Protein AF-A0A355C0R5-F1 (afdb_monomer)

Mean predicted aligned error: 4.96 Å

Sequence (153 aa):
AEMVTVAVRRVNLSDRSKPMLTDHLDPKKFVYLPNTAGCFTGEEAIRTLRLAREAGGWDLVKLEVLGEARTLYPDMRETLKATEVLAKEGFLPMVYCADDPIAAKQLEEAGAVAVMPLGAPIGSGLGIQNRVTIRLIVEGAGVPVLVDAGVGT

Foldseek 3Di:
DQEDEDALVPACLPDPPDDGPCVVDPVVRHHYAYEQPPAQALVSRLVSVVSVCVRPVAQHYEYQHAPDPPQSAGPLVRQLVSLLVSVVVNHAYAYEHALALVSLVSSVVSRHQEYAHEQGGAPQQQGRPCPPSLVSNVVRDPHHYHHDGNHHD

pLDDT: mean 89.83, std 12.19, range [55.38, 98.88]

Secondary structure (DSSP, 8-state):
--EEEEEGGGS-SS-TTSPPGGGTS-TTTSEEEEE-TT--SHHHHHHHHHHHHHHH---EEEE--BS-TTT--B-HHHHHHHHHHHHHTT-EEEEEE-S-HHHHHHHHHTT-SEEEEBSSSTT-----S-HHHHHHHHHH-SS-B--BS----

Nearest PDB structures (foldseek):
  1xm3-assembly1_C  TM=9.327E-01  e=4.910E-18  Bacillus subtilis
  5z9y-assembly2_B  TM=9.718E-01  e=3.046E-17  Mycobacterium tuberculosis H37Rv
  1xm3-assembly1_A  TM=9.487E-01  e=5.132E-17  Bacillus subtilis
  1tyg-assembly1_C-2  TM=9.339E-01  e=4.611E-15  Bacillus subtilis
  2htm-assembly1_A  TM=9.235E-01  e=1.775E-13  Thermus thermophilus

Structure (mmCIF, N/CA/C/O backbone):
data_AF-A0A355C0R5-F1
#
_entry.id   AF-A0A355C0R5-F1
#
loop_
_atom_site.group_PDB
_atom_site.id
_atom_site.type_symbol
_atom_site.label_atom_id
_atom_site.label_alt_id
_atom_site.label_comp_id
_atom_site.label_asym_id
_atom_site.label_entity_id
_atom_site.label_seq_id
_atom_site.pdbx_PDB_ins_code
_atom_site.Cartn_x
_atom_site.Cartn_y
_atom_site.Cartn_z
_atom_site.occupancy
_atom_site.B_iso_or_equiv
_atom_site.auth_seq_id
_atom_site.auth_comp_id
_atom_site.auth_asym_id
_atom_site.auth_atom_id
_atom_site.pdbx_PDB_model_num
ATOM 1 N N . ALA A 1 1 ? -4.755 -18.677 -6.711 1.00 61.72 1 ALA A N 1
ATOM 2 C CA . ALA A 1 1 ? -4.714 -17.203 -6.700 1.00 61.72 1 ALA A CA 1
ATOM 3 C C . ALA A 1 1 ? -5.232 -16.710 -8.043 1.00 61.72 1 ALA A C 1
ATOM 5 O O . ALA A 1 1 ? -4.854 -17.293 -9.050 1.00 61.72 1 ALA A O 1
ATOM 6 N N . GLU A 1 2 ? -6.102 -15.702 -8.048 1.00 74.25 2 GLU A N 1
ATOM 7 C CA . GLU A 1 2 ? -6.741 -15.145 -9.261 1.00 74.25 2 GLU A CA 1
ATOM 8 C C . GLU A 1 2 ? -6.158 -13.771 -9.653 1.00 74.25 2 GLU A C 1
ATOM 10 O O . GLU A 1 2 ? -6.461 -13.229 -10.712 1.00 74.25 2 GLU A O 1
ATOM 15 N N . MET A 1 3 ? -5.270 -13.227 -8.815 1.00 78.12 3 MET A N 1
ATOM 16 C CA . MET A 1 3 ? -4.573 -11.958 -9.007 1.00 78.12 3 MET A CA 1
ATOM 17 C C . MET A 1 3 ? -3.071 -12.157 -8.786 1.00 78.12 3 MET A C 1
ATOM 19 O O . MET A 1 3 ? -2.672 -12.907 -7.891 1.00 78.12 3 MET A O 1
ATOM 23 N N . VAL A 1 4 ? -2.246 -11.498 -9.601 1.00 78.81 4 VAL A N 1
ATOM 24 C CA . VAL A 1 4 ? -0.781 -11.598 -9.552 1.00 78.81 4 VAL A CA 1
ATOM 25 C C . VAL A 1 4 ? -0.172 -10.200 -9.528 1.00 78.81 4 VAL A C 1
ATOM 27 O O . VAL A 1 4 ? -0.504 -9.352 -10.357 1.00 78.81 4 VAL A O 1
ATOM 30 N N . THR A 1 5 ? 0.737 -9.956 -8.581 1.00 75.50 5 THR A N 1
ATOM 31 C CA . THR A 1 5 ? 1.484 -8.697 -8.508 1.00 75.50 5 THR A CA 1
ATOM 32 C C . THR A 1 5 ? 2.634 -8.682 -9.503 1.00 75.50 5 THR A C 1
ATOM 34 O O . THR A 1 5 ? 3.334 -9.677 -9.696 1.00 75.50 5 THR A O 1
ATOM 37 N N . VAL A 1 6 ? 2.850 -7.530 -10.135 1.00 78.25 6 VAL A N 1
ATOM 38 C CA . VAL A 1 6 ? 3.854 -7.379 -11.190 1.00 78.25 6 VAL A CA 1
ATOM 39 C C . VAL A 1 6 ? 4.726 -6.173 -10.903 1.00 78.25 6 VAL A C 1
ATOM 41 O O . VAL A 1 6 ? 4.260 -5.037 -10.916 1.00 78.25 6 VAL A O 1
ATOM 44 N N . ALA A 1 7 ? 6.014 -6.417 -10.667 1.00 75.31 7 ALA A N 1
ATOM 45 C CA . ALA A 1 7 ? 6.981 -5.343 -10.491 1.00 75.31 7 ALA A CA 1
ATOM 46 C C . ALA A 1 7 ? 7.245 -4.657 -11.835 1.00 75.31 7 ALA A C 1
ATOM 48 O O . ALA A 1 7 ? 7.969 -5.190 -12.676 1.00 75.31 7 ALA A O 1
ATOM 49 N N . VAL A 1 8 ? 6.686 -3.459 -12.021 1.00 68.06 8 VAL A N 1
ATOM 50 C CA . VAL A 1 8 ? 6.725 -2.709 -13.290 1.00 68.06 8 VAL A CA 1
ATOM 51 C C . VAL A 1 8 ? 8.162 -2.454 -13.750 1.00 68.06 8 VAL A C 1
ATOM 53 O O . VAL A 1 8 ? 8.470 -2.600 -14.928 1.00 68.06 8 VAL A O 1
ATOM 56 N N . ARG A 1 9 ? 9.084 -2.190 -12.811 1.00 64.69 9 ARG A N 1
ATOM 57 C CA . ARG A 1 9 ? 10.522 -2.005 -13.093 1.00 64.69 9 ARG A CA 1
ATOM 58 C C . ARG A 1 9 ? 11.206 -3.238 -13.709 1.00 64.69 9 ARG A C 1
ATOM 60 O O . ARG A 1 9 ? 12.306 -3.112 -14.236 1.00 64.69 9 ARG A O 1
ATOM 67 N N . ARG A 1 10 ? 10.599 -4.426 -13.613 1.00 59.81 10 ARG A N 1
ATOM 68 C CA . ARG A 1 10 ? 11.133 -5.692 -14.148 1.00 59.81 10 ARG A CA 1
ATOM 69 C C . ARG A 1 10 ? 10.449 -6.138 -15.442 1.00 59.81 10 ARG A C 1
ATOM 71 O O . ARG A 1 10 ? 10.851 -7.153 -16.004 1.00 59.81 10 ARG A O 1
ATOM 78 N N . VAL A 1 11 ? 9.448 -5.399 -15.921 1.00 59.91 11 VAL A N 1
ATOM 79 C CA . VAL A 1 11 ? 8.778 -5.670 -17.198 1.00 59.91 11 VAL A CA 1
ATOM 80 C C . VAL A 1 11 ? 9.403 -4.784 -18.274 1.00 59.91 11 VAL A C 1
ATOM 82 O O . VAL A 1 11 ? 9.545 -3.577 -18.086 1.00 59.91 11 VAL A O 1
ATOM 85 N N . ASN A 1 12 ? 9.795 -5.367 -19.411 1.00 60.47 12 ASN A N 1
ATOM 86 C CA . ASN A 1 12 ? 10.252 -4.585 -20.562 1.00 60.47 12 ASN A CA 1
ATOM 87 C C . ASN A 1 12 ? 9.052 -3.916 -21.237 1.00 60.47 12 ASN A C 1
ATOM 89 O O . ASN A 1 12 ? 8.444 -4.483 -22.135 1.00 60.47 12 ASN A O 1
ATOM 93 N N . LEU A 1 13 ? 8.715 -2.703 -20.798 1.00 60.81 13 LEU A N 1
ATOM 94 C CA . LEU A 1 13 ? 7.632 -1.921 -21.401 1.00 60.81 13 LEU A CA 1
ATOM 95 C C . LEU A 1 13 ? 8.043 -1.252 -22.726 1.00 60.81 13 LEU A C 1
ATOM 97 O O . LEU A 1 13 ? 7.189 -0.911 -23.538 1.00 60.81 13 LEU A O 1
ATOM 101 N N . SER A 1 14 ? 9.345 -1.054 -22.950 1.00 57.03 14 SER A N 1
ATOM 102 C CA . SER A 1 14 ? 9.889 -0.336 -24.111 1.00 57.03 14 SER A CA 1
ATOM 103 C C . SER A 1 14 ? 10.369 -1.244 -25.245 1.00 57.03 14 SER A C 1
ATOM 105 O O . SER A 1 14 ? 10.431 -0.804 -26.391 1.00 57.03 14 SER A O 1
ATOM 107 N N . ASP A 1 15 ? 10.697 -2.502 -24.950 1.00 62.72 15 ASP A N 1
ATOM 108 C CA . ASP A 1 15 ? 11.264 -3.447 -25.910 1.00 62.72 15 ASP A CA 1
ATOM 109 C C . ASP A 1 15 ? 10.311 -4.624 -26.137 1.00 62.72 15 ASP A C 1
ATOM 111 O O . ASP A 1 15 ? 10.364 -5.638 -25.441 1.00 62.72 15 ASP A O 1
ATOM 115 N N . ARG A 1 16 ? 9.446 -4.483 -27.151 1.00 61.06 16 ARG A N 1
ATOM 116 C CA . ARG A 1 16 ? 8.464 -5.506 -27.556 1.00 61.06 16 ARG A CA 1
ATOM 117 C C . ARG A 1 16 ? 9.096 -6.816 -28.046 1.00 61.06 16 ARG A C 1
ATOM 119 O O . ARG A 1 16 ? 8.364 -7.770 -28.278 1.00 61.06 16 ARG A O 1
ATOM 126 N N . SER A 1 17 ? 10.416 -6.862 -28.256 1.00 59.56 17 SER A N 1
ATOM 127 C CA . SER A 1 17 ? 11.121 -8.079 -28.681 1.00 59.56 17 SER A CA 1
ATOM 128 C C . SER A 1 17 ? 11.511 -8.997 -27.518 1.00 59.56 17 SER A C 1
ATOM 130 O O . SER A 1 17 ? 11.920 -10.137 -27.742 1.00 59.56 17 SER A O 1
ATOM 132 N N . LYS A 1 18 ? 11.386 -8.516 -26.274 1.00 61.97 18 LYS A N 1
ATOM 133 C CA . LYS A 1 18 ? 11.688 -9.287 -25.067 1.00 61.97 18 LYS A CA 1
ATOM 134 C C . LYS A 1 18 ? 10.422 -9.905 -24.469 1.00 61.97 18 LYS A C 1
ATOM 136 O O . LYS A 1 18 ? 9.355 -9.308 -24.594 1.00 61.97 18 LYS A O 1
ATOM 141 N N . PRO A 1 19 ? 10.542 -11.056 -23.777 1.00 55.38 19 PRO A N 1
ATOM 142 C CA . PRO A 1 19 ? 9.402 -11.714 -23.154 1.00 55.38 19 PRO A CA 1
ATOM 143 C C . PRO A 1 19 ? 8.692 -10.778 -22.175 1.00 55.38 19 PRO A C 1
ATOM 145 O O . PRO A 1 19 ? 9.322 -10.194 -21.285 1.00 55.38 19 PRO A O 1
ATOM 148 N N . MET A 1 20 ? 7.381 -10.654 -22.332 1.00 64.69 20 MET A N 1
ATOM 149 C CA . MET A 1 20 ? 6.505 -9.981 -21.387 1.00 64.69 20 MET A CA 1
ATOM 150 C C . MET A 1 20 ? 5.892 -11.000 -20.432 1.00 64.69 20 MET A C 1
ATOM 152 O O . MET A 1 20 ? 5.726 -12.176 -20.743 1.00 64.69 20 MET A O 1
ATOM 156 N N . LEU A 1 21 ? 5.481 -10.546 -19.249 1.00 65.50 21 LEU A N 1
ATOM 157 C CA . LEU A 1 21 ? 4.805 -11.427 -18.294 1.00 65.50 21 LEU A CA 1
ATOM 158 C C . LEU A 1 21 ? 3.482 -11.993 -18.857 1.00 65.50 21 LEU A C 1
ATOM 160 O O . LEU A 1 21 ? 3.062 -13.085 -18.477 1.00 65.50 21 LEU A O 1
ATOM 164 N N . THR A 1 22 ? 2.845 -11.278 -19.788 1.00 62.44 22 THR A N 1
ATOM 165 C CA . THR A 1 22 ? 1.654 -11.724 -20.534 1.00 62.44 22 THR A CA 1
ATOM 166 C C . THR A 1 22 ? 1.910 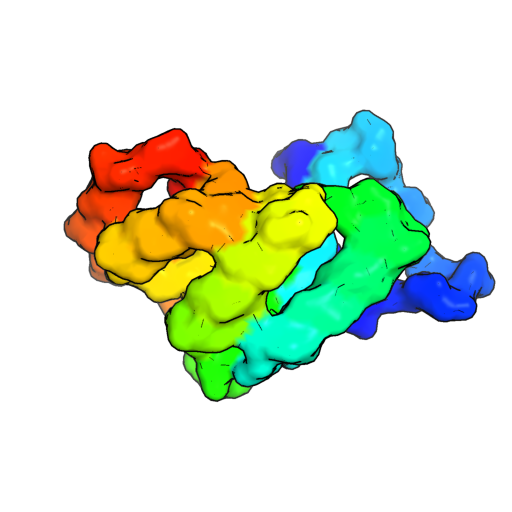-12.906 -21.466 1.00 62.44 22 THR A C 1
ATOM 168 O O . THR A 1 22 ? 0.960 -13.562 -21.876 1.00 62.44 22 THR A O 1
ATOM 171 N 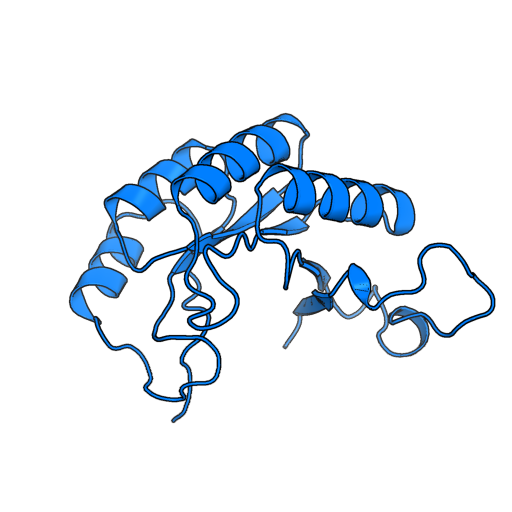N . ASP A 1 23 ? 3.169 -13.217 -21.781 1.00 63.75 23 ASP A N 1
ATOM 172 C CA . ASP A 1 23 ? 3.515 -14.386 -22.599 1.00 63.75 23 ASP A CA 1
ATOM 173 C C . ASP A 1 23 ? 3.413 -15.693 -21.794 1.00 63.75 23 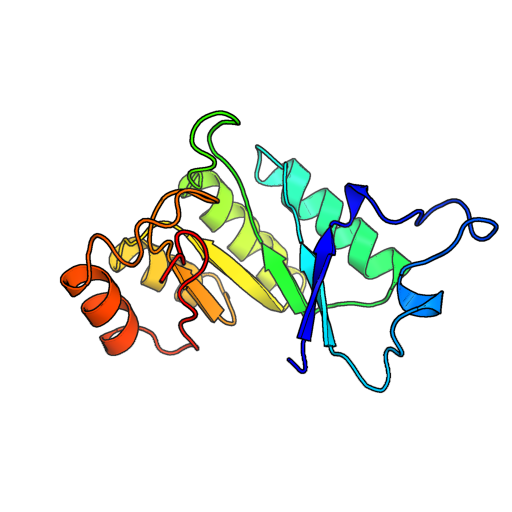ASP A C 1
ATOM 175 O O . ASP A 1 23 ? 3.340 -16.784 -22.359 1.00 63.75 23 ASP A O 1
ATOM 179 N N . HIS A 1 24 ? 3.392 -15.590 -20.461 1.00 70.56 24 HIS A N 1
ATOM 180 C CA . HIS A 1 24 ? 3.360 -16.729 -19.542 1.00 70.56 24 HIS A CA 1
ATOM 181 C C . HIS A 1 24 ? 2.079 -16.805 -18.707 1.00 70.56 24 HIS A C 1
ATOM 183 O O . HIS A 1 24 ? 1.689 -17.890 -18.275 1.00 70.56 24 HIS A O 1
ATOM 189 N N . LEU A 1 25 ? 1.421 -15.670 -18.472 1.00 73.88 25 LEU A N 1
ATOM 190 C CA . LEU A 1 25 ? 0.170 -15.578 -17.730 1.00 73.88 25 LEU A CA 1
ATOM 191 C C . LEU A 1 25 ? -0.893 -14.957 -18.640 1.00 73.88 25 LEU A C 1
ATOM 193 O O . LEU A 1 25 ? -0.683 -13.914 -19.244 1.00 73.88 25 LEU A O 1
ATOM 197 N N . ASP A 1 26 ? -2.033 -15.629 -18.779 1.00 74.38 26 ASP A N 1
ATOM 198 C CA . ASP A 1 26 ? -3.115 -15.152 -19.640 1.00 74.38 26 ASP A CA 1
ATOM 199 C C . ASP A 1 26 ? -3.892 -14.033 -18.918 1.00 74.38 26 ASP A C 1
ATOM 201 O O . ASP A 1 26 ? -4.487 -14.304 -17.866 1.00 74.38 26 ASP A O 1
ATOM 205 N N . PRO A 1 27 ? -3.950 -12.798 -19.457 1.00 71.00 27 PRO A N 1
ATOM 206 C CA . PRO A 1 27 ? -4.706 -11.695 -18.858 1.00 71.00 27 PRO A CA 1
ATOM 207 C C . PRO A 1 27 ? -6.218 -11.927 -18.817 1.00 71.00 27 PRO A C 1
ATOM 209 O O . PRO A 1 27 ? -6.918 -11.219 -18.102 1.00 71.00 27 PRO A O 1
ATOM 212 N N . LYS A 1 28 ? -6.741 -12.940 -19.521 1.00 78.00 28 LYS A N 1
ATOM 213 C CA . LYS A 1 28 ? -8.138 -13.378 -19.369 1.00 78.00 28 LYS A CA 1
ATOM 214 C C . LYS A 1 28 ? -8.364 -14.268 -18.147 1.00 78.00 28 LYS A C 1
ATOM 216 O O . LYS A 1 28 ? -9.511 -14.484 -17.770 1.00 78.00 28 LYS A O 1
ATOM 221 N N . LYS A 1 29 ? -7.297 -14.822 -17.564 1.00 81.31 29 LYS A N 1
ATOM 222 C CA . LYS A 1 29 ? -7.355 -15.745 -16.419 1.00 81.31 29 LYS A CA 1
ATOM 223 C C . LYS A 1 29 ? -6.885 -15.111 -15.117 1.00 81.31 29 LYS A C 1
ATOM 225 O O . LYS A 1 29 ? -7.270 -15.588 -14.056 1.00 81.31 29 LYS A O 1
ATOM 230 N N . PHE A 1 30 ? -6.052 -14.075 -15.196 1.00 81.81 30 PHE A N 1
ATOM 231 C CA . PHE A 1 30 ? -5.455 -13.434 -14.031 1.00 81.81 30 PHE A CA 1
ATOM 232 C C . PHE A 1 30 ? -5.644 -11.925 -14.066 1.00 81.81 30 PHE A C 1
ATOM 234 O O . PHE A 1 30 ? -5.409 -11.281 -15.088 1.00 81.81 30 PHE A O 1
ATOM 241 N N . VAL A 1 31 ? -5.985 -11.357 -12.912 1.00 84.25 31 VAL A N 1
ATOM 242 C CA . VAL A 1 31 ? -5.924 -9.912 -12.704 1.00 84.25 31 VAL A CA 1
ATOM 243 C C . VAL A 1 31 ? -4.474 -9.515 -12.445 1.00 84.25 31 VAL A C 1
ATOM 245 O O . VAL A 1 31 ? -3.822 -10.025 -11.532 1.00 84.25 31 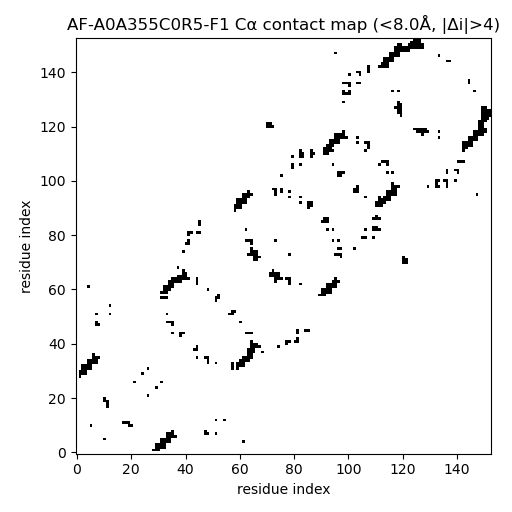VAL A O 1
ATOM 248 N N . TYR A 1 32 ? -3.963 -8.596 -13.255 1.00 85.69 32 TYR A N 1
ATOM 249 C CA . TYR A 1 32 ? -2.633 -8.027 -13.084 1.00 85.69 32 TYR A CA 1
ATOM 250 C C . TYR A 1 32 ? -2.704 -6.873 -12.095 1.00 85.69 32 TYR A C 1
ATOM 252 O O . TYR A 1 32 ? -3.533 -5.981 -12.251 1.00 85.69 32 TYR A O 1
ATOM 260 N N . LEU A 1 33 ? -1.807 -6.882 -11.112 1.00 91.56 33 LEU A N 1
ATOM 261 C CA . LEU A 1 33 ? -1.673 -5.812 -10.131 1.00 91.56 33 LEU A CA 1
ATOM 262 C C . LEU A 1 33 ? -0.262 -5.206 -10.224 1.00 91.56 33 LEU A C 1
ATOM 264 O O . LEU A 1 33 ? 0.655 -5.661 -9.528 1.00 91.56 33 LEU A O 1
ATOM 268 N N . PRO A 1 34 ? -0.044 -4.220 -11.116 1.00 92.56 34 PRO A N 1
ATOM 269 C CA . PRO A 1 34 ? 1.219 -3.503 -11.209 1.00 92.56 34 PRO A CA 1
ATOM 270 C C . PRO A 1 34 ? 1.572 -2.868 -9.869 1.00 92.56 34 PRO A C 1
ATOM 272 O O . PRO A 1 34 ? 0.711 -2.257 -9.235 1.00 92.56 34 PRO A O 1
ATOM 275 N N . ASN A 1 35 ? 2.824 -3.010 -9.441 1.00 93.88 35 ASN A N 1
ATOM 276 C CA . ASN A 1 35 ? 3.291 -2.466 -8.172 1.00 93.88 35 ASN A CA 1
ATOM 277 C C . ASN A 1 35 ? 4.495 -1.532 -8.313 1.00 93.88 35 ASN A C 1
ATOM 279 O O . ASN A 1 35 ? 5.202 -1.527 -9.327 1.00 93.88 35 ASN A O 1
ATOM 283 N N . THR A 1 36 ? 4.729 -0.758 -7.257 1.00 95.31 36 THR A N 1
ATOM 284 C CA . THR A 1 36 ? 5.831 0.206 -7.149 1.00 95.31 36 THR A CA 1
ATOM 285 C C . THR A 1 36 ? 6.959 -0.291 -6.251 1.00 95.31 36 THR A C 1
ATOM 287 O O . THR A 1 36 ? 7.697 0.518 -5.688 1.00 95.31 36 THR A O 1
ATOM 290 N N . ALA A 1 37 ? 7.138 -1.610 -6.130 1.00 87.62 37 ALA A N 1
ATOM 291 C CA . ALA A 1 37 ? 8.197 -2.194 -5.317 1.00 87.62 37 ALA A CA 1
ATOM 292 C C . ALA A 1 37 ? 9.570 -1.569 -5.639 1.00 87.62 37 ALA A C 1
ATOM 294 O O . ALA A 1 37 ? 10.011 -1.522 -6.793 1.00 87.62 37 ALA A O 1
ATOM 295 N N . GLY A 1 38 ? 10.252 -1.089 -4.596 1.00 89.88 38 GLY A N 1
ATOM 296 C CA . GLY A 1 38 ? 11.541 -0.403 -4.712 1.00 89.88 38 GLY A CA 1
ATOM 297 C C . GLY A 1 38 ? 11.464 1.089 -5.065 1.00 89.88 38 GLY A C 1
ATOM 298 O O . GLY A 1 38 ? 12.495 1.659 -5.419 1.00 89.88 38 GLY A O 1
ATOM 299 N N . CYS A 1 39 ? 10.286 1.717 -4.998 1.00 95.75 39 CYS A N 1
ATOM 300 C CA . CYS A 1 39 ? 10.154 3.177 -5.001 1.00 95.75 39 CYS A CA 1
ATOM 301 C C . CYS A 1 39 ? 10.294 3.720 -3.573 1.00 95.75 39 CYS A C 1
ATOM 303 O O . CYS A 1 39 ? 9.653 3.210 -2.650 1.00 95.75 39 CYS A O 1
ATOM 305 N N . PHE A 1 40 ? 11.114 4.760 -3.409 1.00 95.75 40 PHE A N 1
ATOM 306 C CA . PHE A 1 40 ? 11.403 5.373 -2.102 1.00 95.75 40 PHE A CA 1
ATOM 307 C C . PHE A 1 40 ? 10.815 6.781 -1.940 1.00 95.75 40 PHE A C 1
ATOM 309 O O . PHE A 1 40 ? 10.990 7.421 -0.910 1.00 95.75 40 PHE A O 1
ATOM 316 N N . THR A 1 41 ? 10.115 7.277 -2.961 1.00 97.62 41 THR A N 1
ATOM 317 C CA . THR A 1 41 ? 9.391 8.552 -2.925 1.00 97.62 41 THR A CA 1
ATOM 318 C C . THR A 1 41 ? 8.017 8.388 -3.563 1.00 97.62 41 THR A C 1
ATOM 320 O O . THR A 1 41 ? 7.812 7.505 -4.409 1.00 97.62 41 THR A O 1
ATOM 323 N N . GLY A 1 42 ? 7.066 9.247 -3.186 1.00 97.81 42 GLY A N 1
ATOM 324 C CA . GLY A 1 42 ? 5.733 9.238 -3.784 1.00 97.81 42 GLY A CA 1
ATOM 325 C C . GLY A 1 42 ? 5.781 9.542 -5.282 1.00 97.81 42 GLY A C 1
ATOM 326 O O . GLY A 1 42 ? 5.090 8.902 -6.071 1.00 97.81 42 GLY A O 1
ATOM 327 N N . GLU A 1 43 ? 6.660 10.456 -5.699 1.00 98.06 43 GLU A N 1
ATOM 328 C CA . GLU A 1 43 ? 6.841 10.828 -7.107 1.00 98.06 43 GLU A CA 1
ATOM 329 C C . GLU A 1 43 ? 7.329 9.653 -7.967 1.00 98.06 43 GLU A C 1
ATOM 331 O O . GLU A 1 43 ? 6.790 9.412 -9.052 1.00 98.06 43 GLU A O 1
ATOM 336 N N . GLU A 1 44 ? 8.300 8.873 -7.477 1.00 97.31 44 GLU A N 1
ATOM 337 C CA . GLU A 1 44 ? 8.763 7.672 -8.176 1.00 97.31 44 GLU A CA 1
ATOM 338 C C . GLU A 1 44 ? 7.643 6.642 -8.343 1.00 97.31 44 GLU A C 1
ATOM 340 O O . GLU A 1 44 ? 7.508 6.043 -9.417 1.00 97.31 44 GLU A O 1
ATOM 345 N N . ALA A 1 45 ? 6.838 6.441 -7.298 1.00 97.75 45 ALA A N 1
ATOM 346 C CA . ALA A 1 45 ? 5.722 5.505 -7.316 1.00 97.75 45 ALA A CA 1
ATOM 347 C C . ALA A 1 45 ? 4.639 5.943 -8.315 1.00 97.75 45 ALA A C 1
ATOM 349 O O . ALA A 1 45 ? 4.251 5.158 -9.184 1.00 97.75 45 ALA A O 1
ATOM 350 N N . ILE A 1 46 ? 4.229 7.217 -8.273 1.00 98.31 46 ILE A N 1
ATOM 351 C CA . ILE A 1 46 ? 3.256 7.796 -9.211 1.00 98.31 46 ILE A CA 1
ATOM 352 C C . ILE A 1 46 ? 3.750 7.639 -10.652 1.00 98.31 46 ILE A C 1
ATOM 354 O O . ILE A 1 46 ? 3.029 7.126 -11.510 1.00 98.31 46 ILE A O 1
ATOM 358 N N . ARG A 1 47 ? 5.001 8.029 -10.931 1.00 96.62 47 ARG A N 1
ATOM 359 C CA . ARG A 1 47 ? 5.593 7.906 -12.271 1.00 96.62 47 ARG A CA 1
ATOM 360 C C . ARG A 1 47 ? 5.611 6.456 -12.750 1.00 96.62 47 ARG A C 1
ATOM 362 O O . ARG A 1 47 ? 5.297 6.194 -13.908 1.00 96.62 47 ARG A O 1
ATOM 369 N N . THR A 1 48 ? 5.957 5.520 -11.869 1.00 94.75 48 THR A N 1
ATOM 370 C CA . THR A 1 48 ? 5.993 4.086 -12.188 1.00 94.75 48 THR A CA 1
ATOM 371 C C . THR A 1 48 ? 4.609 3.561 -12.578 1.00 94.75 48 THR A C 1
ATOM 373 O O . THR A 1 48 ? 4.493 2.835 -13.564 1.00 94.75 48 THR A O 1
ATOM 376 N N . LEU A 1 49 ? 3.553 3.951 -11.862 1.00 95.81 49 LEU A N 1
ATOM 377 C CA . LEU A 1 49 ? 2.190 3.488 -12.148 1.00 95.81 49 LEU A CA 1
ATOM 378 C C . LEU A 1 49 ? 1.579 4.148 -13.385 1.00 95.81 49 LEU A C 1
ATOM 380 O O . LEU A 1 49 ? 0.889 3.470 -14.143 1.00 95.81 49 LEU A O 1
ATOM 384 N N . ARG A 1 50 ? 1.893 5.419 -13.661 1.00 95.31 50 ARG A N 1
ATOM 385 C CA . ARG A 1 50 ? 1.529 6.058 -14.937 1.00 95.31 50 ARG A CA 1
ATOM 386 C C . ARG A 1 50 ? 2.132 5.317 -16.130 1.00 95.31 50 ARG A C 1
ATOM 388 O O . ARG A 1 50 ? 1.407 4.995 -17.064 1.00 95.31 50 ARG A O 1
ATOM 395 N N . LEU A 1 51 ? 3.414 4.949 -16.054 1.00 91.44 51 LEU A N 1
ATOM 396 C CA . LEU A 1 51 ? 4.063 4.132 -17.089 1.00 91.44 51 LEU A CA 1
ATOM 397 C C . LEU A 1 51 ? 3.409 2.751 -17.232 1.00 91.44 51 LEU A C 1
ATOM 399 O O . LEU A 1 51 ? 3.230 2.265 -18.346 1.00 91.44 51 LEU A O 1
ATOM 403 N N . ALA A 1 52 ? 3.028 2.117 -16.118 1.00 88.12 52 ALA A N 1
ATOM 404 C CA . ALA A 1 52 ? 2.314 0.843 -16.158 1.00 88.12 52 ALA A CA 1
ATOM 405 C C . ALA A 1 52 ? 0.963 0.977 -16.874 1.00 88.12 52 ALA A C 1
ATOM 407 O O . ALA A 1 52 ? 0.652 0.172 -17.752 1.00 88.12 52 ALA A O 1
ATOM 408 N N . ARG A 1 53 ? 0.185 2.015 -16.548 1.00 90.50 53 ARG A N 1
ATOM 409 C CA . ARG A 1 53 ? -1.092 2.305 -17.208 1.00 90.50 53 ARG A CA 1
ATOM 410 C C . ARG A 1 53 ? -0.916 2.572 -18.701 1.00 90.50 53 ARG A C 1
ATOM 412 O O . ARG A 1 53 ? -1.673 2.022 -19.491 1.00 90.50 53 ARG A O 1
ATOM 419 N N . GLU A 1 54 ? 0.082 3.354 -19.105 1.00 88.06 54 GLU A N 1
ATOM 420 C CA . GLU A 1 54 ? 0.365 3.601 -20.527 1.00 88.06 54 GLU A CA 1
ATOM 421 C C . GLU A 1 54 ? 0.719 2.314 -21.284 1.00 88.06 54 GLU A C 1
ATOM 423 O O . GLU A 1 54 ? 0.323 2.140 -22.436 1.00 88.06 54 GLU A O 1
ATOM 428 N N . ALA A 1 55 ? 1.445 1.398 -20.641 1.00 81.94 55 ALA A N 1
ATOM 429 C CA . ALA A 1 55 ? 1.915 0.182 -21.289 1.00 81.94 55 ALA A CA 1
ATOM 430 C C . ALA A 1 55 ? 0.878 -0.952 -21.341 1.00 81.94 55 ALA A C 1
ATOM 432 O O . ALA A 1 55 ? 0.901 -1.740 -22.287 1.00 81.94 55 ALA A O 1
ATOM 433 N N . GLY A 1 56 ? -0.007 -1.063 -20.345 1.00 78.50 56 GLY A N 1
ATOM 434 C CA . GLY A 1 56 ? -0.952 -2.184 -20.252 1.00 78.50 56 GLY A CA 1
ATOM 435 C C . GLY A 1 56 ? -2.384 -1.836 -19.868 1.00 78.50 56 GLY A C 1
ATOM 436 O O . GLY A 1 56 ? -3.192 -2.747 -19.714 1.00 78.50 56 GLY A O 1
ATOM 437 N N . GLY A 1 57 ? -2.721 -0.552 -19.734 1.00 85.00 57 GLY A N 1
ATOM 438 C CA . GLY A 1 57 ? -4.090 -0.097 -19.482 1.00 85.00 57 GLY A CA 1
ATOM 439 C C . GLY A 1 57 ? -4.632 -0.462 -18.100 1.00 85.00 57 GLY A C 1
ATOM 440 O O . GLY A 1 57 ? -5.839 -0.615 -17.942 1.00 85.00 57 GLY A O 1
ATOM 441 N N . TRP A 1 58 ? -3.760 -0.658 -17.108 1.00 87.44 58 TRP A N 1
ATOM 442 C CA . TRP A 1 58 ? -4.174 -1.054 -15.762 1.00 87.44 58 TRP A CA 1
ATOM 443 C C . TRP A 1 58 ? -4.528 0.155 -14.893 1.00 87.44 58 TRP A C 1
ATOM 445 O O . TRP A 1 58 ? -3.694 1.034 -14.670 1.00 87.44 58 TRP A O 1
ATOM 455 N N . ASP A 1 59 ? -5.746 0.149 -14.351 1.00 93.44 59 ASP A N 1
ATOM 456 C CA . ASP A 1 59 ? -6.201 1.131 -13.360 1.00 93.44 59 ASP A CA 1
ATOM 457 C C . ASP A 1 59 ? -6.051 0.627 -11.923 1.00 93.44 59 ASP A C 1
ATOM 459 O O . ASP A 1 59 ? -5.750 1.409 -11.025 1.00 93.44 59 ASP A O 1
ATOM 463 N N . LEU A 1 60 ? -6.220 -0.681 -11.706 1.00 96.38 60 LEU A N 1
ATOM 464 C CA . LEU A 1 60 ? -5.982 -1.331 -10.418 1.00 96.38 60 LEU A CA 1
ATOM 465 C C . LEU A 1 60 ? -4.482 -1.515 -10.197 1.00 96.38 60 LEU A C 1
ATOM 467 O O . LEU A 1 60 ? -3.807 -2.155 -11.002 1.00 96.38 60 LEU A O 1
ATOM 471 N N . VAL A 1 61 ? -3.964 -0.956 -9.105 1.00 97.00 61 VAL A N 1
ATOM 472 C CA . VAL A 1 61 ? -2.520 -0.867 -8.847 1.00 97.00 61 VAL A CA 1
ATOM 473 C C . VAL A 1 61 ? -2.197 -1.107 -7.379 1.00 97.00 61 VAL A C 1
ATOM 475 O O . VAL A 1 61 ? -2.960 -0.720 -6.499 1.00 97.00 61 VAL A O 1
ATOM 478 N N . LYS A 1 62 ? -1.046 -1.722 -7.103 1.00 98.06 62 LYS A N 1
ATOM 479 C CA . LYS A 1 62 ? -0.486 -1.845 -5.755 1.00 98.06 62 LYS A CA 1
ATOM 480 C C . LYS A 1 62 ? 0.487 -0.696 -5.502 1.00 98.06 62 LYS A C 1
ATOM 482 O O . LYS A 1 62 ? 1.557 -0.640 -6.105 1.00 98.06 62 LYS A O 1
ATOM 487 N N . LEU A 1 63 ? 0.123 0.209 -4.602 1.00 98.38 63 LEU A N 1
ATOM 488 C CA . LEU A 1 63 ? 0.977 1.317 -4.193 1.00 98.38 63 LEU A CA 1
ATOM 489 C C . LEU A 1 63 ? 1.841 0.909 -2.996 1.00 98.38 63 LEU A C 1
ATOM 491 O O . LEU A 1 63 ? 1.332 0.548 -1.940 1.00 98.38 63 LEU A O 1
ATOM 495 N N . GLU A 1 64 ? 3.151 1.013 -3.174 1.00 97.25 64 GLU A N 1
ATOM 496 C CA . GLU A 1 64 ? 4.199 0.775 -2.181 1.00 97.25 64 GLU A CA 1
ATOM 497 C C . GLU A 1 64 ? 5.202 1.939 -2.238 1.00 97.25 64 GLU A C 1
ATOM 499 O O . GLU A 1 64 ? 5.905 2.102 -3.241 1.00 97.25 64 GLU A O 1
ATOM 504 N N . VAL A 1 65 ? 5.284 2.744 -1.174 1.00 97.88 65 VAL A N 1
ATOM 505 C CA . VAL A 1 65 ? 6.320 3.780 -1.022 1.00 97.88 65 VAL A CA 1
ATOM 506 C C . VAL A 1 65 ? 7.130 3.482 0.229 1.00 97.88 65 VAL A C 1
ATOM 508 O O . VAL A 1 65 ? 6.616 3.554 1.342 1.00 97.88 65 VAL A O 1
ATOM 511 N N . LEU A 1 66 ? 8.390 3.099 0.049 1.00 96.38 66 LEU A N 1
ATOM 512 C CA . LEU A 1 66 ? 9.250 2.629 1.133 1.00 96.38 66 LEU A CA 1
ATOM 513 C C . LEU A 1 66 ? 10.051 3.788 1.734 1.00 96.38 66 LEU A C 1
ATOM 515 O O . LEU A 1 66 ? 10.589 4.606 0.998 1.00 96.38 66 LEU A O 1
ATOM 519 N N . GLY A 1 67 ? 10.193 3.827 3.058 1.00 94.12 67 GLY A N 1
ATOM 520 C CA . GLY A 1 67 ? 11.024 4.825 3.739 1.00 94.12 67 GLY A CA 1
ATOM 521 C C . GLY A 1 67 ? 12.524 4.544 3.618 1.00 94.12 67 GLY A C 1
ATOM 522 O O . GLY A 1 67 ? 13.325 5.464 3.488 1.00 94.12 67 GLY A O 1
ATOM 523 N N . GLU A 1 68 ? 12.926 3.270 3.623 1.00 90.94 68 GLU A N 1
ATOM 524 C CA . GLU A 1 68 ? 14.316 2.863 3.397 1.00 90.94 68 GLU A CA 1
ATOM 525 C C . GLU A 1 68 ? 14.432 1.415 2.898 1.00 90.94 68 GLU A C 1
ATOM 527 O O . GLU A 1 68 ? 13.536 0.585 3.070 1.00 90.94 68 GLU A O 1
ATOM 532 N N . ALA A 1 69 ? 15.581 1.086 2.304 1.00 90.69 69 ALA A N 1
ATOM 533 C CA . ALA A 1 69 ? 15.836 -0.238 1.740 1.00 90.69 69 ALA A CA 1
ATOM 534 C C . ALA A 1 69 ? 16.063 -1.331 2.798 1.00 90.69 69 ALA A C 1
ATOM 536 O O . ALA A 1 69 ? 15.918 -2.511 2.491 1.00 90.69 69 ALA A O 1
ATOM 537 N N . ARG A 1 70 ? 16.448 -0.963 4.029 1.00 89.56 70 ARG A N 1
ATOM 538 C CA . ARG A 1 70 ? 16.810 -1.936 5.069 1.00 89.56 70 ARG A CA 1
ATOM 539 C C . ARG A 1 70 ? 15.589 -2.601 5.694 1.00 89.56 70 ARG A C 1
ATOM 541 O O . ARG A 1 70 ? 15.574 -3.818 5.843 1.00 89.56 70 ARG A O 1
ATOM 548 N N . THR A 1 71 ? 14.606 -1.806 6.104 1.00 89.25 71 THR A N 1
ATOM 549 C CA . THR A 1 71 ? 13.400 -2.299 6.785 1.00 89.25 71 THR A CA 1
ATOM 550 C C . THR A 1 71 ? 12.257 -2.574 5.821 1.00 89.25 71 THR A C 1
ATOM 552 O O . THR A 1 71 ? 11.368 -3.356 6.154 1.00 89.25 71 THR A O 1
ATOM 555 N N . LEU A 1 72 ? 12.276 -1.940 4.640 1.00 92.44 72 LEU A N 1
ATOM 556 C CA . LEU A 1 72 ? 11.169 -1.959 3.680 1.00 92.44 72 LEU A CA 1
ATOM 557 C C . LEU A 1 72 ? 9.842 -1.506 4.325 1.00 92.44 72 LEU A C 1
ATOM 559 O O . LEU A 1 72 ? 8.752 -1.923 3.928 1.00 92.44 72 LEU A O 1
ATOM 563 N N . TYR A 1 73 ? 9.947 -0.664 5.354 1.00 95.06 73 TYR A N 1
ATOM 564 C CA . TYR A 1 73 ? 8.810 -0.073 6.042 1.00 95.06 73 TYR A CA 1
ATOM 565 C C . TYR A 1 73 ? 8.225 1.061 5.189 1.00 95.06 73 TYR A C 1
ATOM 567 O O . TYR A 1 73 ? 9.000 1.762 4.530 1.00 95.06 73 TYR A O 1
ATOM 575 N N . PRO A 1 74 ? 6.898 1.263 5.162 1.00 96.94 74 PRO A N 1
ATOM 576 C CA . PRO A 1 74 ? 6.303 2.311 4.343 1.00 96.94 74 PRO A CA 1
ATOM 577 C C . PRO A 1 74 ? 6.584 3.715 4.898 1.00 96.94 74 PRO A C 1
ATOM 579 O O . PRO A 1 74 ? 6.504 3.947 6.106 1.00 96.94 74 PRO A O 1
ATOM 582 N N . ASP A 1 75 ? 6.855 4.674 4.011 1.00 97.81 75 ASP A N 1
ATOM 583 C CA . ASP A 1 75 ? 6.781 6.099 4.348 1.00 97.81 75 ASP A CA 1
ATOM 584 C C . ASP A 1 75 ? 5.321 6.544 4.240 1.00 97.81 75 ASP A C 1
ATOM 586 O O . ASP A 1 75 ? 4.799 6.773 3.146 1.00 97.81 75 ASP A O 1
ATOM 590 N N . MET A 1 76 ? 4.642 6.667 5.380 1.00 98.19 76 MET A N 1
ATOM 591 C CA . MET A 1 76 ? 3.213 6.986 5.401 1.00 98.19 76 MET A CA 1
ATOM 592 C C . MET A 1 76 ? 2.885 8.386 4.866 1.00 98.19 76 MET A C 1
ATOM 594 O O . MET A 1 76 ? 1.795 8.583 4.330 1.00 98.19 76 MET A O 1
ATOM 598 N N . ARG A 1 77 ? 3.808 9.355 4.955 1.00 98.25 77 ARG A N 1
ATOM 599 C CA . ARG A 1 77 ? 3.559 10.713 4.441 1.00 98.25 77 ARG A CA 1
ATOM 600 C C . ARG A 1 77 ? 3.561 10.715 2.924 1.00 98.25 77 ARG A C 1
ATOM 602 O O . ARG A 1 77 ? 2.672 11.298 2.309 1.00 98.25 77 ARG A O 1
ATOM 609 N N . GLU A 1 78 ? 4.555 10.073 2.328 1.00 98.31 78 GLU A N 1
ATOM 610 C CA . GLU A 1 78 ? 4.648 9.957 0.875 1.00 98.31 78 GLU A CA 1
ATOM 611 C C . GLU A 1 78 ? 3.563 9.028 0.317 1.00 98.31 78 GLU A C 1
ATOM 613 O O . GLU A 1 78 ? 2.971 9.331 -0.719 1.00 98.31 78 GLU A O 1
ATOM 618 N N . THR A 1 79 ? 3.234 7.953 1.038 1.00 98.62 79 THR A N 1
ATOM 619 C CA . THR A 1 79 ? 2.162 7.016 0.671 1.00 98.62 79 THR A CA 1
ATOM 620 C C . THR A 1 79 ? 0.802 7.711 0.599 1.00 98.62 79 THR A C 1
ATOM 622 O O . THR A 1 79 ? 0.088 7.546 -0.392 1.00 98.62 79 THR A O 1
ATOM 625 N N . LEU A 1 80 ? 0.448 8.525 1.600 1.00 98.75 80 LEU A N 1
ATOM 626 C CA . LEU A 1 80 ? -0.826 9.249 1.614 1.00 98.75 80 LEU A CA 1
ATOM 627 C C . LEU A 1 80 ? -0.931 10.225 0.433 1.00 98.75 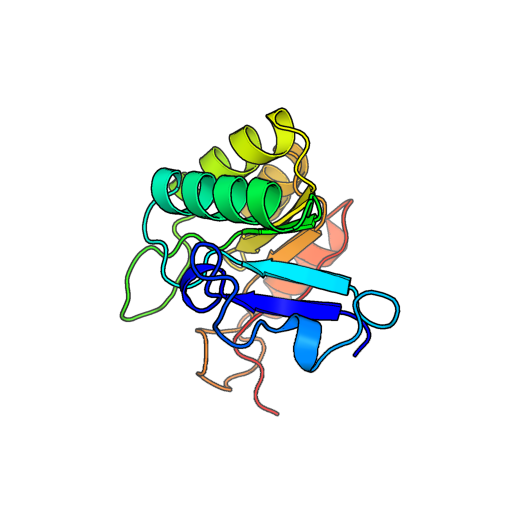80 LEU A C 1
ATOM 629 O O . LEU A 1 80 ? -1.899 10.176 -0.323 1.00 98.75 80 LEU A O 1
ATOM 633 N N . LYS A 1 81 ? 0.108 11.040 0.205 1.00 98.69 81 LYS A N 1
ATOM 634 C CA . LYS A 1 81 ? 0.151 11.968 -0.938 1.00 98.69 81 LYS A CA 1
ATOM 635 C C . LYS A 1 81 ? 0.010 11.238 -2.273 1.00 98.69 81 LYS A C 1
ATOM 637 O O . LYS A 1 81 ? -0.755 11.669 -3.133 1.00 98.69 81 LYS A O 1
ATOM 642 N N . ALA A 1 82 ? 0.750 10.145 -2.461 1.00 98.75 82 ALA A N 1
ATOM 643 C CA . ALA A 1 82 ? 0.690 9.371 -3.695 1.00 98.75 82 ALA A CA 1
ATOM 644 C C . ALA A 1 82 ? -0.694 8.746 -3.909 1.00 98.75 82 ALA A C 1
ATOM 646 O O . ALA A 1 82 ? -1.192 8.764 -5.032 1.00 98.75 82 ALA A O 1
ATOM 647 N N . THR A 1 83 ? -1.337 8.272 -2.839 1.00 98.88 83 THR A N 1
ATOM 648 C CA . THR A 1 83 ? -2.709 7.746 -2.880 1.00 98.88 83 THR A CA 1
ATOM 649 C C . THR A 1 83 ? -3.683 8.803 -3.388 1.00 98.88 83 THR A C 1
ATOM 651 O O . THR A 1 83 ? -4.398 8.543 -4.353 1.00 98.88 83 THR A O 1
ATOM 654 N N . GLU A 1 84 ? -3.652 10.014 -2.822 1.00 98.81 84 GLU A N 1
ATOM 655 C CA . GLU A 1 84 ? -4.527 11.109 -3.258 1.00 98.81 84 GLU A CA 1
ATOM 656 C C . GLU A 1 84 ? -4.325 11.474 -4.734 1.00 98.81 84 GLU A C 1
ATOM 658 O O . GLU A 1 84 ? -5.297 11.710 -5.452 1.00 98.81 84 GLU A O 1
ATOM 663 N N . VAL A 1 85 ? -3.070 11.556 -5.196 1.00 98.81 85 VAL A N 1
ATOM 664 C CA . VAL A 1 85 ? -2.770 11.885 -6.600 1.00 98.81 85 VAL A CA 1
ATOM 665 C C . VAL A 1 85 ? -3.292 10.794 -7.529 1.00 98.81 85 VAL A C 1
ATOM 667 O O . VAL A 1 85 ? -3.989 11.090 -8.497 1.00 98.81 85 VAL A O 1
ATOM 670 N N . LEU A 1 86 ? -2.992 9.532 -7.224 1.00 98.69 86 LEU A N 1
ATOM 671 C CA . LEU A 1 86 ? -3.392 8.400 -8.055 1.00 98.69 86 LEU A CA 1
ATOM 672 C C . LEU A 1 86 ? -4.917 8.257 -8.111 1.00 98.69 86 LEU A C 1
ATOM 674 O O . 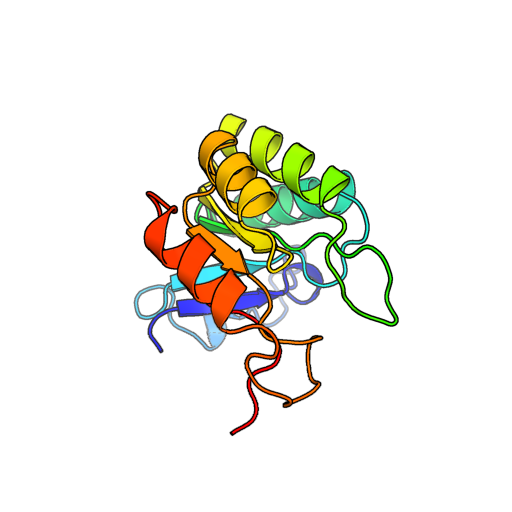LEU A 1 86 ? -5.470 8.101 -9.199 1.00 98.69 86 LEU A O 1
ATOM 678 N N . ALA A 1 87 ? -5.607 8.382 -6.976 1.00 98.69 87 ALA A N 1
ATOM 679 C CA . ALA A 1 87 ? -7.065 8.337 -6.932 1.00 98.69 87 ALA A CA 1
ATOM 680 C C . ALA A 1 87 ? -7.701 9.471 -7.759 1.00 98.69 87 ALA A C 1
ATOM 682 O O . ALA A 1 87 ? -8.622 9.226 -8.538 1.00 98.69 87 ALA A O 1
ATOM 683 N N . LYS A 1 88 ? -7.167 10.702 -7.677 1.00 98.62 88 LYS A N 1
ATOM 684 C CA . LYS A 1 88 ? -7.612 11.841 -8.512 1.00 98.62 88 LYS A CA 1
ATOM 685 C C . LYS A 1 88 ? -7.396 11.602 -10.008 1.00 98.62 88 LYS A C 1
ATOM 687 O O . LYS A 1 88 ? -8.151 12.118 -10.826 1.00 98.62 88 LYS A O 1
ATOM 692 N N . GLU A 1 89 ? -6.397 10.805 -10.366 1.00 98.19 89 GLU A N 1
ATOM 693 C CA . GLU A 1 89 ? -6.114 10.381 -11.742 1.00 98.19 89 GLU A CA 1
ATOM 694 C C . GLU A 1 89 ? -6.912 9.144 -12.173 1.00 98.19 89 GLU A C 1
ATOM 696 O O . GLU A 1 89 ? -6.653 8.574 -13.235 1.00 98.19 89 GLU A O 1
ATOM 701 N N . GLY A 1 90 ? -7.878 8.704 -11.363 1.00 98.25 90 GLY A N 1
ATOM 702 C CA . GLY A 1 90 ? -8.745 7.571 -11.668 1.00 98.25 90 GLY A CA 1
ATOM 703 C C . GLY A 1 90 ? -8.052 6.216 -11.554 1.00 98.25 90 GLY A C 1
ATOM 704 O O . GLY A 1 90 ? -8.519 5.248 -12.145 1.00 98.25 90 GLY A O 1
ATOM 705 N N . PHE A 1 91 ? -6.903 6.120 -10.877 1.00 98.50 91 PHE A N 1
ATOM 706 C CA . PHE A 1 91 ? -6.388 4.816 -10.448 1.00 98.50 91 PHE A CA 1
ATOM 707 C C . PHE A 1 91 ? -7.267 4.239 -9.336 1.00 98.50 91 PHE A C 1
ATOM 709 O O . PHE A 1 91 ? -7.964 4.961 -8.627 1.00 98.50 91 PHE A O 1
ATOM 716 N N . LEU A 1 92 ? -7.175 2.924 -9.161 1.00 98.50 92 LEU A N 1
ATOM 717 C CA . LEU A 1 92 ? -7.782 2.162 -8.078 1.00 98.50 92 LEU A CA 1
ATOM 718 C C . LEU A 1 92 ? -6.643 1.624 -7.185 1.00 98.50 92 LEU A C 1
ATOM 720 O O . LEU A 1 92 ? -6.193 0.491 -7.377 1.00 98.50 92 LEU A O 1
ATOM 724 N N . PRO A 1 93 ? -6.092 2.440 -6.263 1.00 98.56 93 PRO A N 1
ATOM 725 C CA . PRO A 1 93 ? -4.920 2.052 -5.491 1.00 98.56 93 PRO A CA 1
ATOM 726 C C . PRO A 1 93 ? -5.269 1.091 -4.347 1.00 98.56 93 PRO A C 1
ATOM 728 O O . PRO A 1 93 ? -6.064 1.405 -3.463 1.00 98.56 93 PRO A O 1
ATOM 731 N N . MET A 1 94 ? -4.625 -0.073 -4.348 1.00 98.62 94 MET A N 1
ATOM 732 C CA . MET A 1 94 ? -4.487 -0.961 -3.194 1.00 98.62 94 MET A CA 1
ATOM 733 C C . MET A 1 94 ? -3.186 -0.585 -2.480 1.00 98.62 94 MET A C 1
ATOM 735 O O . MET A 1 94 ? -2.114 -0.683 -3.079 1.00 98.62 94 MET A O 1
ATOM 739 N N . VAL A 1 95 ? -3.249 -0.122 -1.231 1.00 98.62 95 VAL A N 1
ATOM 740 C CA . VAL A 1 95 ? -2.117 0.597 -0.615 1.00 98.62 95 VAL A CA 1
ATOM 741 C C . VAL A 1 95 ? -1.427 -0.209 0.483 1.00 98.62 95 VAL A C 1
ATOM 743 O O . VAL A 1 95 ? -2.051 -0.523 1.491 1.00 98.62 95 VAL A O 1
ATOM 746 N N . TYR A 1 96 ? -0.135 -0.508 0.311 1.00 98.19 96 TYR A N 1
ATOM 747 C CA . TYR A 1 96 ? 0.719 -1.055 1.371 1.00 98.19 96 TYR A CA 1
ATOM 748 C C . TYR A 1 96 ? 0.981 0.008 2.438 1.00 98.19 96 TYR A C 1
ATOM 750 O O . TYR A 1 96 ? 1.433 1.110 2.121 1.00 98.19 96 TYR A O 1
ATOM 758 N N . CYS A 1 97 ? 0.695 -0.313 3.698 1.00 98.06 97 CYS A N 1
ATOM 759 C CA . CYS A 1 97 ? 0.748 0.652 4.790 1.00 98.06 97 CYS A CA 1
ATOM 760 C C . CYS A 1 97 ? 1.231 0.040 6.109 1.00 98.06 97 CYS A C 1
ATOM 762 O O . CYS A 1 97 ? 1.345 -1.176 6.266 1.00 98.06 97 CYS A O 1
ATOM 764 N N . ALA A 1 98 ? 1.532 0.909 7.074 1.00 97.31 98 ALA A N 1
ATOM 765 C CA . ALA A 1 98 ? 1.790 0.495 8.446 1.00 97.31 98 ALA A CA 1
ATOM 766 C C . ALA A 1 98 ? 0.532 -0.133 9.072 1.00 97.31 98 ALA A C 1
ATOM 768 O O . ALA A 1 98 ? -0.592 0.107 8.620 1.00 97.31 98 ALA A O 1
ATOM 769 N N . ASP A 1 99 ? 0.716 -0.897 10.145 1.00 97.00 99 ASP A N 1
ATOM 770 C CA . ASP A 1 99 ? -0.357 -1.364 11.021 1.00 97.00 99 ASP A CA 1
ATOM 771 C C . ASP A 1 99 ? -0.863 -0.218 11.918 1.00 97.00 99 ASP A C 1
ATOM 773 O O . ASP A 1 99 ? -0.848 -0.313 13.137 1.00 97.00 99 ASP A O 1
ATOM 777 N N . ASP A 1 100 ? -1.309 0.886 11.313 1.00 97.88 100 ASP A N 1
ATOM 778 C CA . ASP A 1 100 ? -1.851 2.070 11.990 1.00 97.88 100 ASP A CA 1
ATOM 779 C C . ASP A 1 100 ? -3.322 2.289 11.565 1.00 97.88 100 ASP A C 1
ATOM 781 O O . ASP A 1 100 ? -3.575 2.545 10.383 1.00 97.88 100 ASP A O 1
ATOM 785 N N . PRO A 1 101 ? -4.311 2.225 12.485 1.00 98.00 101 PRO A N 1
ATOM 786 C CA . PRO A 1 101 ? -5.726 2.395 12.154 1.00 98.00 101 PRO A CA 1
ATOM 787 C C . PRO A 1 101 ? -6.073 3.792 11.653 1.00 98.00 101 PRO A C 1
ATOM 789 O O . PRO A 1 101 ? -6.964 3.941 10.819 1.00 98.00 101 PRO A O 1
ATOM 792 N N . ILE A 1 102 ? -5.374 4.816 12.145 1.00 98.19 102 ILE A N 1
ATOM 793 C CA . ILE A 1 102 ? -5.593 6.201 11.729 1.00 98.19 102 ILE A CA 1
ATOM 794 C C . ILE A 1 102 ? -5.078 6.364 10.304 1.00 98.19 102 ILE A C 1
ATOM 796 O O . ILE A 1 102 ? -5.796 6.876 9.446 1.00 98.19 102 ILE A O 1
ATOM 800 N N . ALA A 1 103 ? -3.866 5.882 10.031 1.00 98.12 103 ALA A N 1
ATOM 801 C CA . ALA A 1 103 ? -3.292 5.975 8.696 1.00 98.12 103 ALA A CA 1
ATOM 802 C C . ALA A 1 103 ? -4.096 5.151 7.674 1.00 98.12 103 ALA A C 1
ATOM 804 O O . ALA A 1 103 ? -4.343 5.624 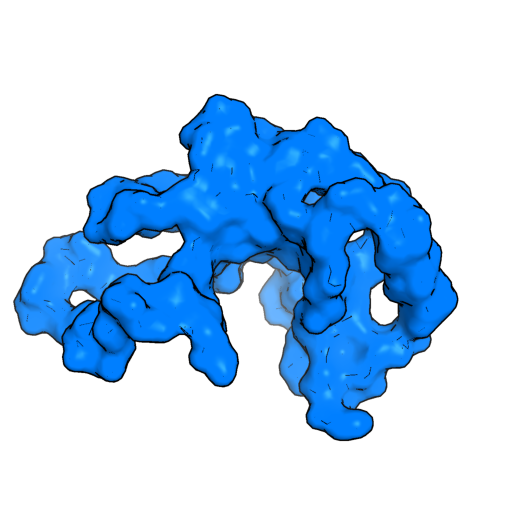6.568 1.00 98.12 103 ALA A O 1
ATOM 805 N N . ALA A 1 104 ? -4.574 3.959 8.050 1.00 98.56 104 ALA A N 1
ATOM 806 C CA . ALA A 1 104 ? -5.457 3.157 7.204 1.00 98.56 104 ALA A CA 1
ATOM 807 C C . ALA A 1 104 ? -6.749 3.912 6.851 1.00 98.56 104 ALA A C 1
ATOM 809 O O . ALA A 1 104 ? -7.139 3.946 5.683 1.00 98.56 104 ALA A O 1
ATOM 810 N N . LYS A 1 105 ? -7.377 4.584 7.828 1.00 98.56 105 LYS A N 1
ATOM 811 C CA . LYS A 1 105 ? -8.577 5.386 7.568 1.00 98.56 105 LYS A CA 1
ATOM 812 C C . LYS A 1 105 ? -8.297 6.578 6.650 1.00 98.56 105 LYS A C 1
ATOM 814 O O . LYS A 1 105 ? -9.071 6.834 5.735 1.00 98.56 105 LYS A O 1
ATOM 819 N N . GLN A 1 106 ? -7.170 7.261 6.842 1.00 98.69 106 GLN A N 1
ATOM 820 C CA . GLN A 1 106 ? -6.756 8.365 5.971 1.00 98.69 106 GLN A CA 1
ATOM 821 C C . GLN A 1 106 ? -6.516 7.910 4.528 1.00 98.69 106 GLN A C 1
ATOM 823 O O . GLN A 1 106 ? -6.860 8.627 3.594 1.00 98.69 106 GLN A O 1
ATOM 828 N N . LEU A 1 107 ? -5.950 6.717 4.327 1.00 98.88 107 LEU A N 1
ATOM 829 C CA . LEU A 1 107 ? -5.763 6.150 2.990 1.00 98.88 107 LEU A CA 1
ATOM 830 C C . LEU A 1 107 ? -7.093 5.826 2.306 1.00 98.88 107 LEU A C 1
ATOM 832 O O . LEU A 1 107 ? -7.248 6.111 1.120 1.00 98.88 107 LEU A O 1
ATOM 836 N N . GLU A 1 108 ? -8.053 5.263 3.043 1.00 98.69 108 GLU A N 1
ATOM 837 C CA . GLU A 1 108 ? -9.421 5.060 2.552 1.00 98.69 108 GLU A CA 1
ATOM 838 C C . GLU A 1 108 ? -10.046 6.394 2.112 1.00 98.69 108 GLU A C 1
ATOM 840 O O . GLU A 1 108 ? -10.526 6.512 0.987 1.00 98.69 108 GLU A O 1
ATOM 845 N N . GLU A 1 109 ? -9.977 7.423 2.960 1.00 98.69 109 GLU A N 1
ATOM 846 C CA . GLU A 1 109 ? -10.500 8.766 2.667 1.00 98.69 109 GLU A CA 1
ATOM 847 C C . GLU A 1 109 ? -9.793 9.437 1.478 1.00 98.69 109 GLU A C 1
ATOM 849 O O . GLU A 1 109 ? -10.418 10.179 0.720 1.00 98.69 109 GLU A O 1
ATOM 854 N N . ALA A 1 110 ? -8.507 9.139 1.273 1.00 98.75 110 ALA A N 1
ATOM 855 C CA . ALA A 1 110 ? -7.724 9.596 0.129 1.00 98.75 110 ALA A CA 1
ATOM 856 C C . ALA A 1 110 ? -8.081 8.889 -1.193 1.00 98.75 110 ALA A C 1
ATOM 858 O O . ALA A 1 110 ? -7.626 9.327 -2.252 1.00 98.75 110 ALA A O 1
ATOM 859 N N . GLY A 1 111 ? -8.888 7.823 -1.151 1.00 98.69 111 GLY A N 1
ATOM 860 C CA . GLY A 1 111 ? -9.362 7.093 -2.329 1.00 98.69 111 GLY A CA 1
ATOM 861 C C . GLY A 1 111 ? -8.699 5.734 -2.560 1.00 98.69 111 GLY A C 1
ATOM 862 O O . GLY A 1 111 ? -8.765 5.211 -3.675 1.00 98.69 111 GLY A O 1
ATOM 863 N N . ALA A 1 112 ? -8.066 5.140 -1.543 1.00 98.81 112 ALA A N 1
ATOM 864 C CA . ALA A 1 112 ? -7.659 3.739 -1.605 1.00 98.81 112 ALA A CA 1
ATOM 865 C C . ALA A 1 112 ? -8.879 2.822 -1.776 1.00 98.81 112 ALA A C 1
ATOM 867 O O . ALA A 1 112 ? -9.852 2.925 -1.035 1.00 98.81 112 ALA A O 1
ATOM 868 N N . VAL A 1 113 ? -8.808 1.882 -2.722 1.00 98.69 113 VAL A N 1
ATOM 869 C CA . VAL A 1 113 ? -9.854 0.857 -2.921 1.00 98.69 113 VAL A CA 1
ATOM 870 C C . VAL A 1 113 ? -9.637 -0.377 -2.050 1.00 98.69 113 VAL A C 1
ATOM 872 O O . VAL A 1 113 ? -10.521 -1.221 -1.948 1.00 98.69 113 VAL A O 1
ATOM 875 N N . ALA A 1 114 ? -8.455 -0.490 -1.446 1.00 98.69 114 ALA A N 1
ATOM 876 C CA . ALA A 1 114 ? -8.122 -1.452 -0.407 1.00 98.69 114 ALA A CA 1
ATOM 877 C C . ALA A 1 114 ? -6.929 -0.936 0.407 1.00 98.69 114 ALA A C 1
ATOM 879 O O . ALA A 1 114 ? -6.027 -0.293 -0.142 1.00 98.69 114 ALA A O 1
ATOM 880 N N . VAL A 1 115 ? -6.889 -1.277 1.692 1.00 98.69 115 VAL A N 1
ATOM 881 C CA . VAL A 1 115 ? -5.736 -1.012 2.563 1.00 98.69 115 VAL A CA 1
ATOM 882 C C . VAL A 1 115 ? -5.019 -2.314 2.886 1.00 98.69 115 VAL A C 1
ATOM 884 O O . VAL A 1 115 ? -5.646 -3.354 3.105 1.00 98.69 115 VAL A O 1
ATOM 887 N N . MET A 1 116 ? -3.690 -2.270 2.880 1.00 98.44 116 MET A N 1
ATOM 888 C CA . MET A 1 116 ? -2.846 -3.450 3.010 1.00 98.44 116 MET A CA 1
ATOM 889 C C . MET A 1 116 ? -1.830 -3.280 4.143 1.00 98.44 116 MET A C 1
ATOM 891 O O . MET A 1 116 ? -0.651 -3.014 3.882 1.00 98.44 116 MET A O 1
ATOM 895 N N . PRO A 1 117 ? -2.277 -3.364 5.410 1.00 98.25 117 PRO A N 1
ATOM 896 C CA . PRO A 1 117 ? -1.399 -3.175 6.552 1.00 98.25 117 PRO A CA 1
ATOM 897 C C . PRO A 1 117 ? -0.394 -4.317 6.672 1.00 98.25 117 PRO A C 1
ATOM 899 O O . PRO A 1 117 ? -0.733 -5.489 6.472 1.00 98.25 117 PRO A O 1
ATOM 902 N N . LEU A 1 118 ? 0.834 -3.968 7.049 1.00 96.81 118 LEU A N 1
ATOM 903 C CA . LEU A 1 118 ? 1.885 -4.948 7.270 1.00 96.81 118 LEU A CA 1
ATOM 904 C C . LEU A 1 118 ? 1.609 -5.842 8.486 1.00 96.81 118 LEU A C 1
ATOM 906 O O . LEU A 1 118 ? 1.223 -5.361 9.548 1.00 96.81 118 LEU A O 1
ATOM 910 N N . GLY A 1 119 ? 1.842 -7.151 8.358 1.00 96.25 119 GLY A N 1
ATOM 911 C CA . GLY A 1 119 ? 1.846 -8.058 9.517 1.00 96.25 119 GLY A CA 1
ATOM 912 C C . GLY A 1 119 ? 3.161 -8.001 10.305 1.00 96.25 119 GLY A C 1
ATOM 913 O O . GLY A 1 119 ? 3.167 -8.003 11.538 1.00 96.25 119 GLY A O 1
ATOM 914 N N . ALA A 1 120 ? 4.269 -7.953 9.565 1.00 94.38 120 ALA A N 1
ATOM 915 C CA . ALA A 1 120 ? 5.649 -7.801 10.020 1.00 94.38 120 ALA A CA 1
ATOM 916 C C . ALA A 1 120 ? 6.505 -7.304 8.834 1.00 94.38 120 ALA A C 1
ATOM 918 O O . ALA A 1 120 ? 6.011 -7.306 7.701 1.00 94.38 120 ALA A O 1
ATOM 919 N N . PRO A 1 121 ? 7.787 -6.933 9.036 1.00 91.31 121 PRO A N 1
ATOM 920 C CA . PRO A 1 121 ? 8.665 -6.545 7.934 1.00 91.31 121 PRO A CA 1
ATOM 921 C C . PRO A 1 121 ? 8.685 -7.577 6.797 1.00 91.31 121 PRO A C 1
ATOM 923 O O . PRO A 1 121 ? 8.628 -8.792 7.034 1.00 91.31 121 PRO A O 1
ATOM 926 N N . ILE A 1 122 ? 8.768 -7.092 5.557 1.00 90.19 122 ILE A N 1
ATOM 927 C CA . ILE A 1 122 ? 8.765 -7.918 4.342 1.00 90.19 122 ILE A CA 1
ATOM 928 C C . ILE A 1 122 ? 9.846 -9.005 4.435 1.00 90.19 122 ILE A C 1
ATOM 930 O O . ILE A 1 122 ? 10.997 -8.731 4.763 1.00 90.19 122 ILE A O 1
ATOM 934 N N . GLY A 1 123 ? 9.467 -10.254 4.145 1.00 87.75 123 GLY A N 1
ATOM 935 C CA . GLY A 1 123 ? 10.382 -11.402 4.137 1.00 87.75 123 GLY A CA 1
ATOM 936 C C . GLY A 1 123 ? 10.787 -11.938 5.515 1.00 87.75 123 GLY A C 1
ATOM 937 O O . GLY A 1 123 ? 11.560 -12.887 5.575 1.00 87.75 123 GLY A O 1
ATOM 938 N N . SER A 1 124 ? 10.271 -11.375 6.614 1.00 91.50 124 SER A N 1
ATOM 939 C CA . SER A 1 124 ? 10.642 -11.804 7.973 1.00 91.50 124 SER A CA 1
ATOM 940 C C . SER A 1 124 ? 10.040 -13.146 8.406 1.00 91.50 124 SER A C 1
ATOM 942 O O . SER A 1 124 ? 10.631 -13.833 9.233 1.00 91.50 124 SER A O 1
ATOM 944 N N . GLY A 1 125 ? 8.865 -13.513 7.885 1.00 93.06 125 GLY A N 1
ATOM 945 C CA . GLY A 1 125 ? 8.162 -14.745 8.261 1.00 93.06 125 GLY A CA 1
ATOM 946 C C . GLY A 1 125 ? 7.631 -14.773 9.701 1.00 93.06 125 GLY A C 1
ATOM 947 O O . GLY A 1 125 ? 7.285 -15.840 10.197 1.00 93.06 125 GLY A O 1
ATOM 948 N N . LEU A 1 126 ? 7.570 -13.630 10.389 1.00 94.06 126 LEU A N 1
ATOM 949 C CA . LEU A 1 126 ? 7.184 -13.559 11.804 1.00 94.06 126 LEU A CA 1
ATOM 950 C C . LEU A 1 126 ? 5.667 -13.674 12.041 1.00 94.06 126 LEU A C 1
ATOM 952 O O . LEU A 1 126 ? 5.225 -13.822 13.181 1.00 94.06 126 LEU A O 1
ATOM 956 N N . GLY A 1 127 ? 4.857 -13.587 10.987 1.00 94.56 127 GLY A N 1
ATOM 957 C CA . GLY A 1 127 ? 3.404 -13.495 11.075 1.00 94.56 127 GLY A CA 1
ATOM 958 C C . GLY A 1 127 ? 2.938 -12.141 11.614 1.00 94.56 127 GLY A C 1
ATOM 959 O O . GLY A 1 127 ? 3.704 -11.186 11.714 1.00 94.56 127 GLY A O 1
ATOM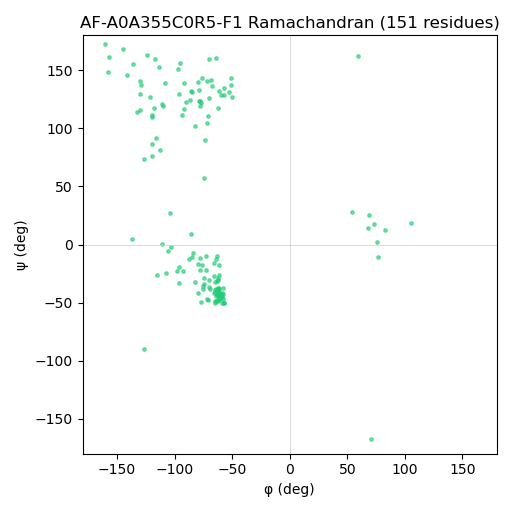 960 N N . ILE A 1 128 ? 1.658 -12.044 11.971 1.00 95.81 128 ILE A N 1
ATOM 961 C CA . ILE A 1 128 ? 1.066 -10.798 12.478 1.00 95.81 128 ILE A CA 1
ATOM 962 C C . ILE A 1 128 ? 1.603 -10.498 13.881 1.00 95.81 128 ILE A C 1
ATOM 964 O O . ILE A 1 128 ? 1.232 -11.186 14.836 1.00 95.81 128 ILE A O 1
ATOM 968 N N . GLN A 1 129 ? 2.421 -9.449 14.006 1.00 95.88 129 GLN A N 1
ATOM 969 C CA . GLN A 1 129 ? 2.987 -9.036 15.295 1.00 95.88 129 GLN A CA 1
ATOM 970 C C . GLN A 1 129 ? 1.954 -8.327 16.168 1.00 95.88 129 GLN A C 1
ATOM 972 O O . GLN A 1 129 ? 1.887 -8.566 17.372 1.00 95.88 129 GLN A O 1
ATOM 977 N N . ASN A 1 130 ? 1.101 -7.502 15.557 1.00 96.06 130 ASN A N 1
ATOM 978 C CA . ASN A 1 130 ? 0.126 -6.691 16.273 1.00 96.06 130 ASN A CA 1
ATOM 979 C C . ASN A 1 130 ? -1.317 -7.017 15.871 1.00 96.06 130 ASN A C 1
ATOM 981 O O . ASN A 1 130 ? -1.990 -6.292 15.138 1.00 96.06 130 ASN A O 1
ATOM 985 N N . ARG A 1 131 ? -1.823 -8.144 16.378 1.00 96.38 131 ARG A N 1
ATOM 986 C CA . ARG A 1 131 ? -3.180 -8.623 16.059 1.00 96.38 131 ARG A CA 1
ATOM 987 C C . ARG A 1 131 ? -4.280 -7.661 16.503 1.00 96.38 131 ARG A C 1
ATOM 989 O O . ARG A 1 131 ? -5.331 -7.624 15.871 1.00 96.38 131 ARG A O 1
ATOM 996 N N . VAL A 1 132 ? -4.050 -6.910 17.582 1.00 97.94 132 VAL A N 1
ATOM 997 C CA . VAL A 1 132 ? -5.021 -5.935 18.094 1.00 97.94 132 VAL A CA 1
ATOM 998 C C . VAL A 1 132 ? -5.207 -4.825 17.073 1.00 97.94 132 VAL A C 1
ATOM 1000 O O . VAL A 1 132 ? -6.337 -4.549 16.681 1.00 97.94 132 VAL A O 1
ATOM 1003 N N . THR A 1 133 ? -4.113 -4.242 16.589 1.00 97.44 133 THR A N 1
ATOM 1004 C CA . THR A 1 133 ? -4.209 -3.131 15.647 1.00 97.44 133 THR A CA 1
ATOM 1005 C C . THR A 1 133 ? -4.737 -3.557 14.282 1.00 97.44 133 THR A C 1
ATOM 1007 O O . THR A 1 133 ? -5.588 -2.869 13.725 1.00 97.44 133 THR A O 1
ATOM 1010 N N . ILE A 1 134 ? -4.347 -4.739 13.791 1.00 97.94 134 ILE A N 1
ATOM 1011 C CA . ILE A 1 134 ? -4.957 -5.313 12.582 1.00 97.94 134 ILE A CA 1
ATOM 1012 C C . ILE A 1 134 ? -6.470 -5.483 12.753 1.00 97.94 134 ILE A C 1
ATOM 1014 O O . ILE A 1 134 ? -7.223 -5.135 11.847 1.00 97.94 134 ILE A O 1
ATOM 1018 N N . ARG A 1 135 ? -6.942 -5.961 13.914 1.00 98.06 135 ARG A N 1
ATOM 1019 C CA . ARG A 1 135 ? -8.383 -6.082 14.171 1.00 98.06 135 ARG A CA 1
ATOM 1020 C C . ARG A 1 135 ? -9.086 -4.724 14.131 1.00 98.06 135 ARG A C 1
ATOM 1022 O O . ARG A 1 135 ? -10.135 -4.627 13.510 1.00 98.06 135 ARG A O 1
ATOM 1029 N N . LEU A 1 136 ? -8.496 -3.688 14.728 1.00 98.44 136 LEU A N 1
ATOM 1030 C CA . LEU A 1 136 ? -9.053 -2.331 14.690 1.00 98.44 136 LEU A CA 1
ATOM 1031 C C . LEU A 1 136 ? -9.141 -1.778 13.260 1.00 98.44 136 LEU A C 1
ATOM 1033 O O . LEU A 1 136 ? -10.133 -1.141 12.920 1.00 98.44 136 LEU A O 1
ATOM 1037 N N . ILE A 1 137 ? -8.139 -2.049 12.415 1.00 98.50 137 ILE A N 1
ATOM 1038 C CA . ILE A 1 137 ? -8.180 -1.679 10.992 1.00 98.50 137 ILE A CA 1
ATOM 1039 C C . ILE A 1 137 ? -9.342 -2.393 10.294 1.00 98.50 137 ILE A C 1
ATOM 1041 O O . ILE A 1 137 ? -10.124 -1.747 9.606 1.00 98.50 137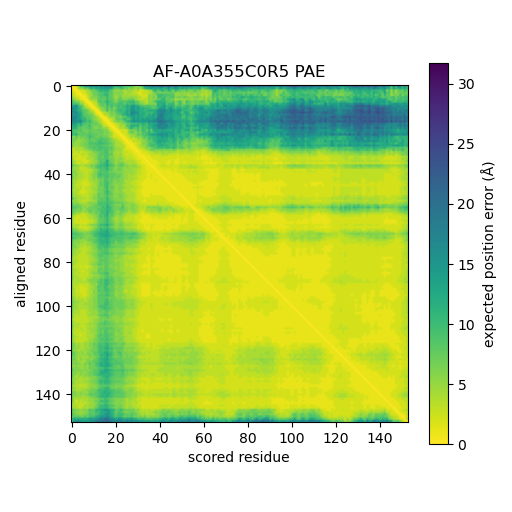 ILE A O 1
ATOM 1045 N N . VAL A 1 138 ? -9.491 -3.705 10.500 1.00 98.12 138 VAL A N 1
ATOM 1046 C CA . VAL A 1 138 ? -10.582 -4.496 9.902 1.00 98.12 138 VAL A CA 1
ATOM 1047 C C . VAL A 1 138 ? -11.961 -4.014 10.359 1.00 98.12 138 VAL A C 1
ATOM 1049 O O . VAL A 1 138 ? -12.875 -3.941 9.547 1.00 98.12 138 VAL A O 1
ATOM 1052 N N . GLU A 1 139 ? -12.122 -3.682 11.640 1.00 97.94 139 GLU A N 1
ATOM 1053 C CA . GLU A 1 139 ? -13.389 -3.187 12.196 1.00 97.94 139 GLU A CA 1
ATOM 1054 C C . GLU A 1 139 ? -13.735 -1.766 11.713 1.00 97.94 139 GLU A C 1
ATOM 1056 O O . GLU A 1 139 ? -14.914 -1.426 11.618 1.00 97.94 139 GLU A O 1
ATOM 1061 N N . GLY A 1 140 ? -12.727 -0.932 11.429 1.00 97.31 140 GLY A N 1
ATOM 1062 C CA . GLY A 1 140 ? -12.907 0.478 11.064 1.00 97.31 140 GLY A CA 1
ATOM 1063 C C . GLY A 1 140 ? -12.913 0.786 9.563 1.00 97.31 140 GLY A C 1
ATOM 1064 O O . GLY A 1 140 ? -13.388 1.857 9.174 1.00 97.31 140 GLY A O 1
ATOM 1065 N N . ALA A 1 141 ? -12.380 -0.107 8.726 1.00 97.19 141 ALA A N 1
ATOM 1066 C CA . ALA A 1 141 ? -12.253 0.118 7.290 1.00 97.19 141 ALA A CA 1
ATOM 1067 C C . ALA A 1 141 ? -13.581 -0.109 6.548 1.00 97.19 141 ALA A C 1
ATOM 1069 O O . ALA A 1 141 ? -14.246 -1.131 6.714 1.00 97.19 141 ALA A O 1
ATOM 1070 N N . GLY A 1 142 ? -13.939 0.831 5.672 1.00 98.19 142 GLY A N 1
ATOM 1071 C CA . GLY A 1 142 ? -15.042 0.694 4.713 1.00 98.19 142 GLY A CA 1
ATOM 1072 C C . GLY A 1 142 ? -14.647 -0.032 3.422 1.00 98.19 142 GLY A C 1
ATOM 1073 O O . GLY A 1 142 ? -15.503 -0.337 2.592 1.00 98.19 142 GLY A O 1
ATOM 1074 N N . VAL A 1 143 ? -13.353 -0.307 3.251 1.00 98.56 143 VAL A N 1
ATOM 1075 C CA . VAL A 1 143 ? -12.756 -0.974 2.087 1.00 98.56 143 VAL A CA 1
ATOM 1076 C C . VAL A 1 143 ? -12.118 -2.307 2.490 1.00 98.56 143 VAL A C 1
ATOM 1078 O O . VAL A 1 143 ? -11.807 -2.506 3.666 1.00 98.56 143 VAL A O 1
ATOM 1081 N N . PRO A 1 144 ? -11.893 -3.239 1.543 1.00 98.50 144 PRO A N 1
ATOM 1082 C CA . PRO A 1 144 ? -11.176 -4.477 1.820 1.00 98.50 144 PRO A CA 1
ATOM 1083 C C . PRO A 1 144 ? -9.831 -4.246 2.520 1.00 98.50 144 PRO A C 1
ATOM 1085 O O . PRO A 1 144 ? -9.045 -3.380 2.128 1.00 98.50 144 PRO A O 1
ATOM 1088 N N . VAL A 1 145 ? -9.556 -5.081 3.525 1.00 98.31 145 VAL A N 1
ATOM 1089 C CA . VAL A 1 145 ? -8.291 -5.103 4.265 1.00 98.31 145 VAL A CA 1
ATOM 1090 C C . VAL A 1 145 ? -7.549 -6.390 3.934 1.00 98.31 145 VAL A C 1
ATOM 1092 O O . VAL A 1 145 ? -8.066 -7.483 4.167 1.00 98.31 145 VAL A O 1
ATOM 1095 N N . LEU A 1 146 ? -6.334 -6.273 3.398 1.00 97.06 146 LEU A N 1
ATOM 1096 C CA . LEU A 1 146 ? -5.485 -7.418 3.069 1.00 97.06 146 LEU A CA 1
ATOM 1097 C C . LEU A 1 146 ? -4.189 -7.315 3.866 1.00 97.06 146 LEU A C 1
ATOM 1099 O O . LEU A 1 146 ? -3.362 -6.463 3.574 1.00 97.06 146 LEU A O 1
ATOM 1103 N N . VAL A 1 147 ? -3.985 -8.180 4.859 1.00 96.12 147 VAL A N 1
ATOM 1104 C CA . VAL A 1 147 ? -2.689 -8.218 5.552 1.00 96.12 147 VAL A CA 1
ATOM 1105 C C . VAL A 1 147 ? -1.613 -8.600 4.540 1.00 96.12 147 VAL A C 1
ATOM 1107 O O . VAL A 1 147 ? -1.650 -9.694 3.973 1.00 96.12 147 VAL A O 1
ATOM 1110 N N . ASP A 1 148 ? -0.673 -7.692 4.317 1.00 92.31 148 ASP A N 1
ATOM 1111 C CA . ASP A 1 148 ? 0.422 -7.855 3.366 1.00 92.31 148 ASP A CA 1
ATOM 1112 C C . ASP A 1 148 ? 1.747 -7.925 4.125 1.00 92.31 148 ASP A C 1
ATOM 1114 O O . ASP A 1 148 ? 1.869 -7.405 5.227 1.00 92.31 148 ASP A O 1
ATOM 1118 N N . ALA A 1 149 ? 2.750 -8.590 3.561 1.00 89.12 149 ALA A N 1
ATOM 1119 C CA . ALA A 1 149 ? 4.048 -8.812 4.198 1.00 89.12 149 ALA A CA 1
ATOM 1120 C C . ALA A 1 149 ? 4.032 -9.579 5.545 1.00 89.12 149 ALA A C 1
ATOM 1122 O O . ALA A 1 149 ? 3.027 -9.763 6.230 1.00 89.12 149 ALA A O 1
ATOM 1123 N N . GLY A 1 150 ? 5.204 -10.092 5.928 1.00 87.56 150 GLY A N 1
ATOM 1124 C CA . GLY A 1 150 ? 5.414 -10.748 7.221 1.00 87.56 150 GLY A CA 1
ATOM 1125 C C . GLY A 1 150 ? 4.876 -12.176 7.360 1.00 87.56 150 GLY A C 1
ATOM 1126 O O . GLY A 1 150 ? 5.237 -12.845 8.322 1.00 87.56 150 GLY A O 1
ATOM 1127 N N . VAL A 1 151 ? 4.072 -12.679 6.418 1.00 86.44 151 VAL A N 1
ATOM 1128 C CA . VAL A 1 151 ? 3.546 -14.057 6.445 1.00 86.44 151 VAL A CA 1
ATOM 1129 C C . VAL A 1 151 ? 4.691 -15.081 6.439 1.00 86.44 151 VAL A C 1
ATOM 1131 O O . VAL A 1 151 ? 5.586 -15.011 5.599 1.00 86.44 151 VAL A O 1
ATOM 1134 N N . GLY A 1 152 ? 4.650 -16.022 7.385 1.00 83.19 152 GLY A N 1
ATOM 1135 C CA . GLY A 1 152 ? 5.565 -17.161 7.493 1.00 83.19 152 GLY A CA 1
ATOM 1136 C C . GLY A 1 152 ? 4.778 -18.463 7.569 1.00 83.19 152 GLY A C 1
ATOM 1137 O O . GLY A 1 152 ? 4.455 -19.038 6.532 1.00 83.19 152 GLY A O 1
ATOM 1138 N N . THR A 1 153 ? 4.432 -18.891 8.784 1.00 66.38 153 THR A N 1
ATOM 1139 C CA . THR A 1 153 ? 3.571 -20.053 9.079 1.00 66.38 153 THR A CA 1
ATOM 1140 C C . THR A 1 153 ? 2.853 -19.873 10.405 1.00 66.38 153 THR A C 1
ATOM 1142 O O . THR A 1 153 ? 3.520 -19.363 11.334 1.00 66.38 153 THR A O 1
#

Radius of gyration: 15.26 Å; Cα contacts (8 Å, |Δi|>4): 316; chains: 1; bounding box: 32×32×47 Å

Solvent-accessible surface area (backbone atoms only — not comparable to full-atom values): 8242 Å² total; per-residue (Å²): 132,59,63,46,79,36,55,48,94,78,49,60,79,87,44,88,88,51,86,46,72,67,79,79,42,56,73,92,72,36,46,70,29,45,32,21,79,90,20,67,39,29,66,54,25,50,54,48,49,52,51,43,25,75,68,70,70,52,44,50,31,36,43,35,24,22,62,45,89,87,61,58,44,53,28,65,72,40,38,45,55,35,39,34,54,40,28,76,70,64,32,39,32,31,33,52,36,61,66,39,49,66,60,48,49,52,36,45,76,36,41,32,61,22,42,21,30,39,25,34,52,66,87,64,36,73,23,66,74,55,62,68,43,50,48,50,34,59,75,70,47,94,46,55,72,45,81,32,53,4,71,58,126